Protein AF-A0A7X5Q5Y6-F1 (afdb_monomer_lite)

Secondary structure (DSSP, 8-state):
-----HHHHHHTT-PPPTT--HHHHHHHHHHHHHHHHS--TT---BPPHHHHHHHHHHHHHHHS---SS--EEE--TT--TT--EEEEEEEETTEEEEEEEE-GGGGGTEETTTEEHHHHHHHHHHHHHTTT---HHHHHHHHHHT-SSHHHHHHGGGGGSSS----

Foldseek 3Di:
DPPPDPLVCVLQLLDAAPPRDPVNSVVLVVVLQVDQVPDDPVADFKDDPVLAPLLQVLCCVVRSHRHPRAIEGEDPPPAPPPGAKDWDFDADPNHTHTYIYGHPVCVVQDDVVPGGSSLVSNLSSLCRSRVSDPPLLVSCLSSQVSDPDPCSNPCVSVPPPDDPPDD

Structure (mmCIF, N/CA/C/O backbone):
data_AF-A0A7X5Q5Y6-F1
#
_entry.id   AF-A0A7X5Q5Y6-F1
#
loop_
_atom_site.group_PDB
_atom_site.id
_atom_site.type_symbol
_atom_site.label_atom_id
_atom_site.label_alt_id
_atom_site.label_comp_id
_atom_site.label_asym_id
_atom_site.label_entity_id
_atom_site.label_seq_id
_atom_site.pdbx_PDB_ins_code
_atom_site.Cartn_x
_atom_site.Cartn_y
_atom_site.Cartn_z
_atom_site.occupancy
_atom_site.B_iso_or_equiv
_atom_site.auth_seq_id
_atom_site.auth_comp_id
_atom_site.auth_asym_id
_atom_site.auth_atom_id
_atom_site.pdbx_PDB_model_num
ATOM 1 N N . MET A 1 1 ? -13.764 14.300 17.626 1.00 46.22 1 MET A N 1
ATOM 2 C CA . MET A 1 1 ? -13.508 14.611 16.206 1.00 46.22 1 MET A CA 1
ATOM 3 C C . MET A 1 1 ? -14.851 14.575 15.483 1.00 46.22 1 MET A C 1
ATOM 5 O O . MET A 1 1 ? -15.504 13.548 15.551 1.00 46.22 1 MET A O 1
ATOM 9 N N . LYS A 1 2 ? -15.353 15.684 14.914 1.00 44.12 2 LYS A N 1
ATOM 10 C CA . LYS A 1 2 ? -16.554 15.619 14.054 1.00 44.12 2 LYS A CA 1
ATOM 11 C C . LYS A 1 2 ? -16.133 14.926 12.759 1.00 44.12 2 LYS A C 1
ATOM 13 O O . LYS A 1 2 ? -15.142 15.364 12.179 1.00 44.12 2 LYS A O 1
ATOM 18 N N . ILE A 1 3 ? -16.841 13.872 12.352 1.00 52.66 3 ILE A N 1
ATOM 19 C CA . ILE A 1 3 ? -16.599 13.142 11.101 1.00 52.66 3 ILE A CA 1
ATOM 20 C C . ILE A 1 3 ? -16.627 14.163 9.957 1.00 52.66 3 ILE A C 1
ATOM 22 O O . ILE A 1 3 ? -17.687 14.666 9.580 1.00 52.66 3 ILE A O 1
ATOM 26 N N . LYS A 1 4 ? -15.450 14.533 9.450 1.00 60.06 4 LYS A N 1
ATOM 27 C CA . LYS A 1 4 ? -15.324 15.230 8.174 1.00 60.06 4 LYS A CA 1
ATOM 28 C C . LYS A 1 4 ? -15.547 14.149 7.119 1.00 60.06 4 LYS A C 1
ATOM 30 O O . LYS A 1 4 ? -14.680 13.313 6.941 1.00 60.06 4 LYS A O 1
ATOM 35 N N . ASN A 1 5 ? -16.781 14.096 6.618 1.00 80.94 5 ASN A N 1
ATOM 36 C CA . ASN A 1 5 ? -17.286 13.365 5.452 1.00 80.94 5 ASN A CA 1
ATOM 37 C C . ASN A 1 5 ? -16.652 11.980 5.148 1.00 80.94 5 ASN A C 1
ATOM 39 O O . ASN A 1 5 ? -15.506 11.888 4.728 1.00 80.94 5 ASN A O 1
ATOM 43 N N . LEU A 1 6 ? -17.435 10.894 5.241 1.00 80.81 6 LEU A N 1
ATOM 44 C CA . LEU A 1 6 ? -17.020 9.537 4.824 1.00 80.81 6 LEU A CA 1
ATOM 45 C C . LEU A 1 6 ? -16.467 9.486 3.389 1.00 80.81 6 LEU A C 1
ATOM 47 O O . LEU A 1 6 ? -15.609 8.661 3.084 1.00 80.81 6 LEU A O 1
ATOM 51 N N . GLN A 1 7 ? -16.933 10.386 2.523 1.00 86.44 7 GLN A N 1
ATOM 52 C CA . GLN A 1 7 ? -16.415 10.536 1.170 1.00 86.44 7 GLN A CA 1
ATOM 53 C C . GLN A 1 7 ? -14.932 10.931 1.152 1.00 86.44 7 GLN A C 1
ATOM 55 O O . GLN A 1 7 ? -14.181 10.389 0.348 1.00 86.44 7 GLN A O 1
ATOM 60 N N . ASP A 1 8 ? -14.495 11.807 2.059 1.00 90.06 8 ASP A N 1
ATOM 61 C CA . ASP A 1 8 ? -13.101 12.252 2.143 1.00 90.06 8 ASP A CA 1
ATOM 62 C C . ASP A 1 8 ? -12.195 11.081 2.553 1.00 90.06 8 ASP A C 1
ATOM 64 O O . ASP A 1 8 ? -11.113 10.897 1.996 1.00 90.06 8 ASP A O 1
ATOM 68 N N . PHE A 1 9 ? -12.654 10.247 3.495 1.00 91.19 9 PHE A N 1
ATOM 69 C CA . PHE A 1 9 ? -11.947 9.022 3.877 1.00 91.19 9 PHE A CA 1
ATOM 70 C C . PHE A 1 9 ? -11.838 8.047 2.703 1.00 91.19 9 PHE A C 1
ATOM 72 O O . PHE A 1 9 ? -10.739 7.581 2.407 1.00 91.19 9 PHE A O 1
ATOM 79 N N . ASN A 1 10 ? -12.937 7.806 1.984 1.00 90.25 10 ASN A N 1
ATOM 80 C CA . ASN A 1 10 ? -12.926 6.941 0.806 1.00 90.25 10 ASN A CA 1
ATOM 81 C C . ASN A 1 10 ? -11.957 7.446 -0.275 1.00 90.25 10 ASN A C 1
ATOM 83 O O . ASN A 1 10 ? -11.166 6.669 -0.804 1.00 90.25 10 ASN A O 1
ATOM 87 N N . GLN A 1 11 ? -11.964 8.752 -0.557 1.00 93.00 11 GLN A N 1
ATOM 88 C CA . GLN A 1 11 ? -11.071 9.356 -1.549 1.00 93.00 11 GLN A CA 1
ATOM 89 C C . GLN A 1 11 ? -9.595 9.242 -1.169 1.00 93.00 11 GLN A C 1
ATOM 91 O O . GLN A 1 11 ? -8.744 9.116 -2.045 1.00 93.00 11 GLN A O 1
ATOM 96 N N . LYS A 1 12 ? -9.286 9.208 0.128 1.00 93.00 12 LYS A N 1
ATOM 97 C CA . LYS A 1 12 ? -7.944 8.923 0.651 1.00 93.00 12 LYS A CA 1
ATOM 98 C C . LYS A 1 12 ? -7.631 7.429 0.768 1.00 93.00 12 LYS A C 1
ATOM 100 O O . LYS A 1 12 ? -6.582 7.056 1.277 1.00 93.00 12 LYS A O 1
ATOM 105 N N . GLY A 1 13 ? -8.530 6.547 0.342 1.00 92.69 13 GLY A N 1
ATOM 106 C CA . GLY A 1 13 ? -8.366 5.100 0.469 1.00 92.69 13 GLY A CA 1
ATOM 107 C C . GLY A 1 13 ? -8.468 4.559 1.892 1.00 92.69 13 GLY A C 1
ATOM 108 O O . GLY A 1 13 ? -8.087 3.419 2.144 1.00 92.69 13 GLY A O 1
ATOM 109 N N . TRP A 1 14 ? -9.023 5.339 2.820 1.00 93.44 14 TRP A N 1
ATOM 110 C CA . TRP A 1 14 ? -9.426 4.854 4.133 1.00 93.44 14 TRP A CA 1
ATOM 111 C C . TRP A 1 14 ? -10.78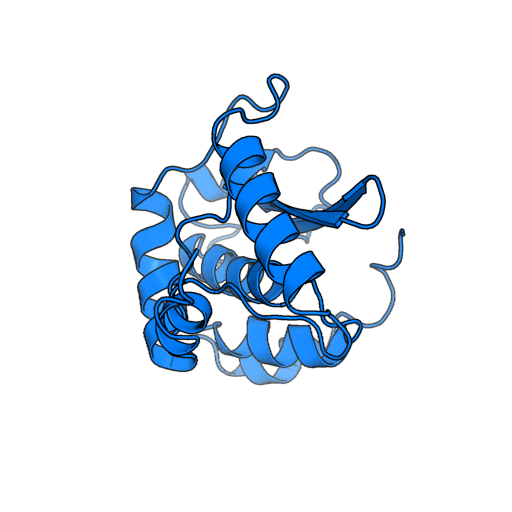6 4.169 4.024 1.00 93.44 14 TRP A C 1
ATOM 113 O O . TRP A 1 14 ? -11.832 4.794 4.200 1.00 93.44 14 TRP A O 1
ATOM 123 N N . ILE A 1 15 ? -10.766 2.874 3.715 1.00 92.44 15 ILE A N 1
ATOM 124 C CA . ILE A 1 15 ? -11.978 2.066 3.569 1.00 92.44 15 ILE A CA 1
ATOM 125 C C . ILE A 1 15 ? -12.208 1.279 4.870 1.00 92.44 15 ILE A C 1
ATOM 127 O O . ILE A 1 15 ? -11.277 0.609 5.336 1.00 92.44 15 ILE A O 1
ATOM 131 N N . PRO A 1 16 ? -13.395 1.372 5.499 1.00 91.81 16 PRO A N 1
ATOM 132 C CA . PRO A 1 16 ? -13.721 0.553 6.659 1.00 91.81 16 PRO A CA 1
ATOM 133 C C . PRO A 1 16 ? -13.928 -0.908 6.248 1.00 91.81 16 PRO A C 1
ATOM 135 O O . PRO A 1 16 ? -14.485 -1.194 5.186 1.00 91.81 16 PRO A O 1
ATOM 138 N N . GLY A 1 17 ? -13.500 -1.836 7.102 1.00 90.38 17 GLY A N 1
ATOM 139 C CA . GLY A 1 17 ? -13.815 -3.255 6.936 1.00 90.38 17 GLY A CA 1
ATOM 140 C C . GLY A 1 17 ? -15.317 -3.546 7.087 1.00 90.38 17 GLY A C 1
ATOM 141 O O . GLY A 1 17 ? -16.037 -2.767 7.717 1.00 90.38 17 GLY A O 1
ATOM 142 N N . PRO A 1 18 ? -15.810 -4.692 6.581 1.00 89.25 18 PRO A N 1
ATOM 143 C CA . PRO A 1 18 ? -17.240 -5.027 6.586 1.00 89.25 18 PRO A CA 1
ATOM 144 C C . PRO A 1 18 ? -17.857 -5.102 7.992 1.00 89.25 18 PRO A C 1
ATOM 146 O O . PRO A 1 18 ? -19.049 -4.858 8.155 1.00 89.25 18 PRO A O 1
ATOM 149 N N . LEU A 1 19 ? -17.048 -5.426 9.006 1.00 90.00 19 LEU A N 1
ATOM 150 C CA . LEU A 1 19 ? -17.450 -5.519 10.414 1.00 90.00 19 LEU A CA 1
ATOM 151 C C . LEU A 1 19 ? -16.662 -4.546 11.309 1.00 90.00 19 LEU A C 1
ATOM 153 O O . LEU A 1 19 ? -16.646 -4.689 12.533 1.00 90.00 19 LEU A O 1
ATOM 157 N N . GLU A 1 20 ? -15.966 -3.577 10.712 1.00 90.12 20 GLU A N 1
ATOM 158 C CA . GLU A 1 20 ? -15.137 -2.636 11.457 1.00 90.12 20 GLU A CA 1
ATOM 159 C C . GLU A 1 20 ? -16.005 -1.538 12.085 1.00 90.12 20 GLU A C 1
ATOM 161 O O . GLU A 1 20 ? -16.609 -0.713 11.403 1.00 90.12 20 GLU A O 1
ATOM 166 N N . GLU A 1 21 ? -16.067 -1.518 13.416 1.00 91.81 21 GLU A N 1
ATOM 167 C CA . GLU A 1 21 ? -16.756 -0.459 14.157 1.00 91.81 21 GLU A CA 1
ATOM 168 C C . GLU A 1 21 ? -16.079 0.905 13.939 1.00 91.81 21 GLU A C 1
ATOM 170 O O . GLU A 1 21 ? -14.852 0.999 13.932 1.00 91.81 21 GLU A O 1
ATOM 175 N N . GLU A 1 22 ? -16.859 1.990 13.888 1.00 91.38 22 GLU A N 1
ATOM 176 C CA . GLU A 1 22 ? -16.357 3.355 13.643 1.00 91.38 22 GLU A CA 1
ATOM 177 C C . GLU A 1 22 ? -15.186 3.742 14.563 1.00 91.38 22 GLU A C 1
ATOM 179 O O . GLU A 1 22 ? -14.178 4.289 14.119 1.00 91.38 22 GLU A O 1
ATOM 184 N N . LYS A 1 23 ? -15.274 3.409 15.857 1.00 91.25 23 LYS A N 1
ATOM 185 C CA . LYS A 1 23 ? -14.203 3.700 16.818 1.00 91.25 23 LYS A CA 1
ATOM 186 C C . LYS A 1 23 ? -12.904 2.958 16.481 1.00 91.25 23 LYS A C 1
ATOM 188 O O . LYS A 1 23 ? -11.827 3.524 16.663 1.00 91.25 23 LYS A O 1
ATOM 193 N N . LYS A 1 24 ? -12.996 1.710 16.009 1.00 91.12 24 LYS A N 1
ATOM 194 C CA . LYS A 1 24 ? -11.838 0.912 15.575 1.00 91.12 24 LYS A CA 1
ATOM 195 C C . LYS A 1 24 ? -11.259 1.473 14.277 1.00 91.12 24 LYS A C 1
ATOM 197 O O . LYS A 1 24 ? -10.053 1.687 14.214 1.00 91.12 24 LYS A O 1
ATOM 202 N N . PHE A 1 25 ? -12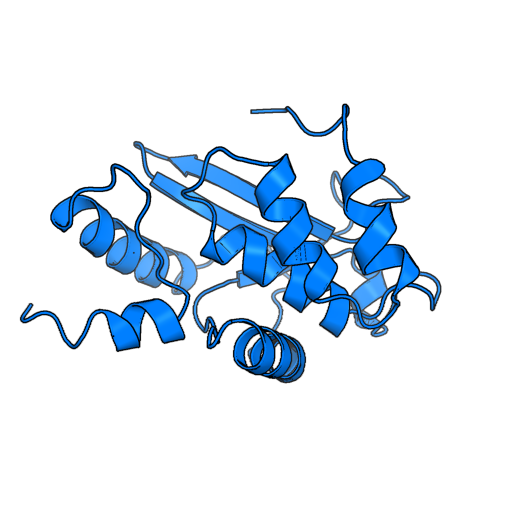.123 1.831 13.328 1.00 92.12 25 PHE A N 1
ATOM 203 C CA . PHE A 1 25 ? -11.748 2.473 12.069 1.00 92.12 25 PHE A CA 1
ATOM 204 C C . PHE A 1 25 ? -10.952 3.765 12.284 1.00 92.12 25 PHE A C 1
ATOM 206 O O . PHE A 1 25 ? -9.826 3.894 11.807 1.00 92.12 25 PHE A O 1
ATOM 213 N N . LEU A 1 26 ? -11.482 4.701 13.076 1.00 91.94 26 LEU A N 1
ATOM 214 C CA . LEU A 1 26 ? -10.788 5.959 13.367 1.00 91.94 26 LEU A CA 1
ATOM 215 C C . LEU A 1 26 ? -9.468 5.722 14.110 1.00 91.94 26 LEU A C 1
ATOM 217 O O . LEU A 1 26 ? -8.463 6.361 13.802 1.00 91.94 26 LEU A O 1
ATOM 221 N N . LYS A 1 27 ? -9.440 4.761 15.043 1.00 91.06 27 LYS A N 1
ATOM 222 C CA . LYS A 1 27 ? -8.215 4.410 15.766 1.00 91.06 27 LYS A CA 1
ATOM 223 C C . LYS A 1 27 ? -7.141 3.838 14.838 1.00 91.06 27 LYS A C 1
ATOM 225 O O . LYS A 1 27 ? -5.960 4.133 15.032 1.00 91.06 27 LYS A O 1
ATOM 230 N N . ARG A 1 28 ? -7.535 3.035 13.847 1.00 91.75 28 ARG A N 1
ATOM 231 C CA . ARG A 1 28 ? -6.640 2.505 12.815 1.00 91.75 28 ARG A CA 1
ATOM 232 C C . ARG A 1 28 ? -6.035 3.632 11.983 1.00 91.75 28 ARG A C 1
ATOM 234 O O . ARG A 1 28 ? -4.819 3.645 11.833 1.00 91.75 28 ARG A O 1
ATOM 241 N N . ILE A 1 29 ? -6.841 4.594 11.526 1.00 92.12 29 ILE A N 1
ATOM 242 C CA . ILE A 1 29 ? -6.345 5.762 10.775 1.00 92.12 29 ILE A CA 1
ATOM 243 C C . ILE A 1 29 ? -5.289 6.515 11.588 1.00 92.12 29 ILE A C 1
ATOM 245 O O . ILE A 1 29 ? -4.171 6.684 11.118 1.00 92.12 29 ILE A O 1
ATOM 249 N N . GLU A 1 30 ? -5.610 6.902 12.826 1.00 90.56 30 GLU A N 1
ATOM 250 C CA . GLU A 1 30 ? -4.676 7.632 13.699 1.00 90.56 30 GLU A CA 1
ATOM 251 C C . GLU A 1 30 ? -3.370 6.862 13.936 1.00 90.56 30 GLU A C 1
ATOM 253 O O . GLU A 1 30 ? -2.292 7.445 14.029 1.00 90.56 30 GLU A O 1
ATOM 258 N N . THR A 1 31 ? -3.460 5.538 14.063 1.00 89.06 31 THR A N 1
ATOM 259 C CA . THR A 1 31 ? -2.291 4.709 14.369 1.00 89.06 31 THR A CA 1
ATOM 260 C C . THR A 1 31 ? -1.410 4.501 13.145 1.00 89.06 31 THR A C 1
ATOM 262 O O . THR A 1 31 ? -0.190 4.531 13.283 1.00 89.06 31 THR A O 1
ATOM 265 N N . LEU A 1 32 ? -1.996 4.326 11.958 1.00 89.81 32 LEU A N 1
ATOM 266 C CA . LEU A 1 32 ? -1.239 4.214 10.711 1.00 89.81 32 LEU A CA 1
ATOM 267 C C . LEU A 1 32 ? -0.580 5.543 10.341 1.00 89.81 32 LEU A C 1
ATOM 269 O O . LEU A 1 32 ? 0.594 5.549 9.990 1.00 89.81 32 LEU A O 1
ATOM 273 N N . ASP A 1 33 ? -1.288 6.660 10.513 1.00 87.88 33 ASP A N 1
ATOM 274 C CA . ASP A 1 33 ? -0.741 8.008 10.327 1.00 87.88 33 ASP A CA 1
ATOM 275 C C . ASP A 1 33 ? 0.497 8.236 11.218 1.00 87.88 33 ASP A C 1
ATOM 277 O O . ASP A 1 33 ? 1.562 8.651 10.753 1.00 87.88 33 ASP A O 1
ATOM 281 N N . HIS A 1 34 ? 0.411 7.839 12.493 1.00 85.94 34 HIS A N 1
ATOM 282 C CA . HIS A 1 34 ? 1.548 7.886 13.413 1.00 85.94 34 HIS A CA 1
ATOM 283 C C . HIS A 1 34 ? 2.675 6.903 13.043 1.00 85.94 34 HIS A C 1
ATOM 285 O O . HIS A 1 34 ? 3.854 7.244 13.173 1.00 85.94 34 HIS A O 1
ATOM 291 N N . PHE A 1 35 ? 2.336 5.676 12.629 1.00 85.00 35 PHE A N 1
ATOM 292 C CA . PHE A 1 35 ? 3.309 4.647 12.249 1.00 85.00 35 PHE A CA 1
ATOM 293 C C . PHE A 1 35 ? 4.134 5.091 11.039 1.00 85.00 35 PHE A C 1
ATOM 295 O O . PHE A 1 35 ? 5.357 5.027 11.082 1.00 85.00 35 PHE A O 1
ATOM 302 N N . PHE A 1 36 ? 3.494 5.618 9.996 1.00 83.81 36 PHE A N 1
ATOM 303 C CA . PHE A 1 36 ? 4.197 6.063 8.792 1.00 83.81 36 PHE A CA 1
ATOM 304 C C . PHE A 1 36 ? 4.900 7.412 8.952 1.00 83.81 36 PHE A C 1
ATOM 306 O O . PHE A 1 36 ? 5.860 7.680 8.236 1.00 83.81 36 PHE A O 1
ATOM 313 N N . SER A 1 37 ? 4.521 8.211 9.952 1.00 81.69 37 SER A N 1
ATOM 314 C CA . SER A 1 37 ? 5.319 9.370 10.374 1.00 81.69 37 SER A CA 1
ATOM 315 C C . SER A 1 37 ? 6.664 8.974 11.008 1.00 81.69 37 SER A C 1
ATOM 317 O O . SER A 1 37 ? 7.570 9.801 11.081 1.00 81.69 37 SER A O 1
ATOM 319 N N . ASN A 1 38 ? 6.806 7.727 11.476 1.00 80.62 38 ASN A N 1
ATOM 320 C CA . ASN A 1 38 ? 8.023 7.185 12.087 1.00 80.62 38 ASN A CA 1
ATOM 321 C C . ASN A 1 38 ? 8.333 5.804 11.484 1.00 80.62 38 ASN A C 1
ATOM 323 O O . ASN A 1 38 ? 8.156 4.786 12.163 1.00 80.62 38 ASN A O 1
ATOM 327 N N . PRO A 1 39 ? 8.735 5.752 10.203 1.00 72.19 39 PRO A N 1
ATOM 328 C CA . PRO A 1 39 ? 8.882 4.493 9.493 1.00 72.19 39 PRO A CA 1
ATOM 329 C C . PRO A 1 39 ? 9.944 3.583 10.142 1.00 72.19 39 PRO A C 1
ATOM 331 O O . PRO A 1 39 ? 10.845 4.077 10.829 1.00 72.19 39 PRO A O 1
ATOM 334 N N . PRO A 1 40 ? 9.862 2.254 9.929 1.00 75.94 40 PRO A N 1
ATOM 335 C CA . PRO A 1 40 ? 10.848 1.310 10.446 1.00 75.94 40 PRO A CA 1
ATOM 336 C C . PRO A 1 40 ? 12.273 1.685 10.021 1.00 75.94 40 PRO A C 1
ATOM 338 O O . PRO A 1 40 ? 12.541 1.909 8.843 1.00 75.94 40 PRO A O 1
ATOM 341 N N . SER A 1 41 ? 13.192 1.754 10.988 1.00 77.12 41 SER A N 1
ATOM 342 C CA . SER A 1 41 ? 14.579 2.192 10.772 1.00 77.12 41 SER A CA 1
ATOM 343 C C . SER A 1 41 ? 15.446 1.188 10.007 1.00 77.12 41 SER A C 1
ATOM 345 O O . SER A 1 41 ? 16.591 1.486 9.698 1.00 77.12 41 SER A O 1
ATOM 347 N N . ASP A 1 42 ? 14.947 -0.027 9.790 1.00 79.81 42 ASP A N 1
ATOM 348 C CA . ASP A 1 42 ? 15.601 -1.109 9.051 1.00 79.81 42 ASP A CA 1
ATOM 349 C C . ASP A 1 42 ? 15.285 -1.092 7.545 1.00 79.81 42 ASP A C 1
ATOM 351 O O . ASP A 1 42 ? 15.720 -1.981 6.811 1.00 79.81 42 ASP A O 1
ATOM 355 N N . ILE A 1 43 ? 14.535 -0.087 7.085 1.00 81.06 43 ILE A N 1
ATOM 356 C CA . ILE A 1 43 ? 14.213 0.138 5.679 1.00 81.06 43 ILE A CA 1
ATOM 357 C C . ILE A 1 43 ? 14.891 1.434 5.230 1.00 81.06 43 ILE A C 1
ATOM 359 O O . ILE A 1 43 ? 14.534 2.523 5.668 1.00 81.06 43 ILE A O 1
ATOM 363 N N . ASP A 1 44 ? 15.850 1.314 4.316 1.00 72.81 44 ASP A N 1
ATOM 364 C CA . ASP A 1 44 ? 16.653 2.461 3.882 1.00 72.81 44 ASP A CA 1
ATOM 365 C C . ASP A 1 44 ? 16.077 3.167 2.638 1.00 72.81 44 ASP A C 1
ATOM 367 O O . ASP A 1 44 ? 16.325 4.351 2.419 1.00 72.81 44 ASP A O 1
ATOM 371 N N . HIS A 1 45 ? 15.337 2.450 1.780 1.00 86.44 45 HIS A N 1
ATOM 372 C CA . HIS A 1 45 ? 14.985 2.904 0.424 1.00 86.44 45 HIS A CA 1
ATOM 373 C C . HIS A 1 45 ? 13.469 3.076 0.245 1.00 86.44 45 HIS A C 1
ATOM 375 O O . HIS A 1 45 ? 12.821 2.309 -0.474 1.00 86.44 45 HIS A O 1
ATOM 381 N N . PHE A 1 46 ? 12.892 4.082 0.901 1.00 91.50 46 PHE A N 1
ATOM 382 C CA . PHE A 1 46 ? 11.479 4.432 0.733 1.00 91.50 46 PHE A CA 1
ATOM 383 C C . PHE A 1 46 ? 11.205 5.158 -0.588 1.00 91.50 46 PHE A C 1
ATOM 385 O O . PHE A 1 46 ? 12.009 5.963 -1.059 1.00 91.50 46 PHE A O 1
ATOM 392 N N . LEU A 1 47 ? 10.034 4.890 -1.164 1.00 92.06 47 LEU A N 1
ATOM 393 C CA . LEU A 1 47 ? 9.493 5.672 -2.271 1.00 92.06 47 LEU A CA 1
ATOM 394 C C . LEU A 1 47 ? 8.993 7.029 -1.765 1.00 92.06 47 LEU A C 1
ATOM 396 O O . LEU A 1 47 ? 8.580 7.174 -0.615 1.00 92.06 47 LEU A O 1
ATOM 400 N N . THR A 1 48 ? 8.999 8.012 -2.658 1.00 91.00 48 THR A N 1
ATOM 401 C CA . THR A 1 48 ? 8.523 9.376 -2.401 1.00 91.00 48 THR A CA 1
ATOM 402 C C . THR A 1 48 ? 7.130 9.603 -2.988 1.00 91.00 48 THR A C 1
ATOM 404 O O . THR A 1 48 ? 6.679 8.850 -3.852 1.00 91.00 48 THR A O 1
ATOM 407 N N . ASP A 1 49 ? 6.466 10.695 -2.603 1.00 88.12 49 ASP A N 1
ATOM 408 C CA . ASP A 1 49 ? 5.165 11.097 -3.169 1.00 88.12 49 ASP A CA 1
ATOM 409 C C . ASP A 1 49 ? 5.188 11.202 -4.707 1.00 88.12 49 ASP A C 1
ATOM 411 O O . ASP A 1 49 ? 4.213 10.879 -5.393 1.00 88.12 49 ASP A O 1
ATOM 415 N N . ALA A 1 50 ? 6.328 11.606 -5.276 1.00 91.25 50 ALA A N 1
ATOM 416 C CA . ALA A 1 50 ? 6.505 11.707 -6.722 1.00 91.25 50 ALA A CA 1
ATOM 417 C C . ALA A 1 50 ? 6.428 10.337 -7.419 1.00 91.25 50 ALA A C 1
ATOM 419 O O . ALA A 1 50 ? 5.935 10.244 -8.545 1.00 91.25 50 ALA A O 1
ATOM 420 N N . ASP A 1 51 ? 6.862 9.261 -6.756 1.00 93.06 51 ASP A N 1
ATOM 421 C CA . ASP A 1 51 ? 6.800 7.906 -7.311 1.00 93.06 51 ASP A CA 1
ATOM 422 C C . ASP A 1 51 ? 5.355 7.387 -7.407 1.00 93.06 51 ASP A C 1
ATOM 424 O O . ASP A 1 51 ? 5.040 6.579 -8.285 1.00 93.06 51 ASP A O 1
ATOM 428 N N . TRP A 1 52 ? 4.463 7.889 -6.548 1.00 94.19 52 TRP A N 1
ATOM 429 C CA . TRP A 1 52 ? 3.064 7.468 -6.459 1.00 94.19 52 TRP A CA 1
ATOM 430 C C . TRP A 1 52 ? 2.114 8.204 -7.400 1.00 94.19 52 TRP A C 1
ATOM 432 O O . TRP A 1 52 ? 1.032 7.686 -7.677 1.00 94.19 52 TRP A O 1
ATOM 442 N N . THR A 1 53 ? 2.499 9.369 -7.925 1.00 94.50 53 THR A N 1
ATOM 443 C CA . THR A 1 53 ? 1.589 10.283 -8.646 1.00 94.50 53 THR A CA 1
ATOM 444 C C . THR A 1 53 ? 0.781 9.573 -9.744 1.00 94.50 53 THR A C 1
ATOM 446 O O . THR A 1 53 ? -0.447 9.629 -9.758 1.00 94.50 53 THR A O 1
ATOM 449 N N . VAL A 1 54 ? 1.444 8.816 -10.625 1.00 93.88 54 VAL A N 1
ATOM 450 C CA . VAL A 1 54 ? 0.771 8.108 -11.734 1.00 93.88 54 VAL A CA 1
ATOM 451 C C . VAL A 1 54 ? -0.116 6.962 -11.233 1.00 93.88 54 VAL A C 1
ATOM 453 O O . VAL A 1 54 ? -1.166 6.678 -11.813 1.00 93.88 54 VAL A O 1
ATOM 456 N N . ALA A 1 55 ? 0.294 6.282 -10.161 1.00 94.12 55 ALA A N 1
ATOM 457 C CA . ALA A 1 55 ? -0.504 5.220 -9.558 1.00 94.12 55 ALA A CA 1
ATOM 458 C C . ALA A 1 55 ? -1.791 5.784 -8.936 1.00 94.12 55 ALA A C 1
ATOM 460 O O . ALA A 1 55 ? -2.870 5.250 -9.193 1.00 94.12 55 ALA A O 1
ATOM 461 N N . GLN A 1 56 ? -1.684 6.901 -8.213 1.00 95.12 56 GLN A N 1
ATOM 462 C CA . GLN A 1 56 ? -2.806 7.623 -7.612 1.00 95.12 56 GLN A CA 1
ATOM 463 C C . GLN A 1 56 ? -3.785 8.155 -8.662 1.00 95.12 56 GLN A C 1
ATOM 465 O O . GLN A 1 56 ? -4.993 7.980 -8.520 1.00 95.12 56 GLN A O 1
ATOM 470 N N . GLU A 1 57 ? -3.297 8.751 -9.754 1.00 95.06 57 GLU A N 1
ATOM 471 C CA . GLU A 1 57 ? -4.151 9.185 -10.871 1.00 95.06 57 GLU A CA 1
ATOM 472 C C . GLU A 1 57 ? -4.979 8.025 -11.433 1.00 95.06 57 GLU A C 1
ATOM 474 O O . GLU A 1 57 ? -6.166 8.167 -11.740 1.00 95.06 57 GLU A O 1
ATOM 479 N N . LYS A 1 58 ? -4.360 6.849 -11.534 1.00 94.44 58 LYS A N 1
ATOM 480 C CA . LYS A 1 58 ? -4.991 5.652 -12.075 1.00 94.44 58 LYS A CA 1
ATOM 481 C C . LYS A 1 58 ? -6.043 5.067 -11.142 1.00 94.44 58 LYS A C 1
ATOM 483 O O . LYS A 1 58 ? -7.141 4.742 -11.597 1.00 94.44 58 LYS A O 1
ATOM 488 N N . THR A 1 59 ? -5.731 4.926 -9.855 1.00 95.19 59 THR A N 1
ATOM 489 C CA . THR A 1 59 ? -6.703 4.456 -8.859 1.00 95.19 59 THR A CA 1
ATOM 490 C C . THR A 1 59 ? -7.840 5.460 -8.698 1.00 95.19 59 THR A C 1
ATOM 492 O O . THR A 1 59 ? -8.994 5.054 -8.569 1.00 95.19 59 THR A O 1
ATOM 495 N N . LYS A 1 60 ? -7.559 6.762 -8.828 1.00 95.38 60 LYS A N 1
ATOM 496 C CA . LYS A 1 60 ? -8.574 7.816 -8.804 1.00 95.38 60 LYS A CA 1
ATOM 497 C C . LYS A 1 60 ? -9.514 7.711 -9.996 1.00 95.38 60 LYS A C 1
ATOM 499 O O . LYS A 1 60 ? -10.725 7.738 -9.822 1.00 95.38 60 LYS A O 1
ATOM 504 N N . ALA A 1 61 ? -8.979 7.520 -11.199 1.00 94.88 61 ALA A N 1
ATOM 505 C CA . ALA A 1 61 ? -9.794 7.365 -12.400 1.00 94.88 61 ALA A CA 1
ATOM 506 C C . ALA A 1 61 ? -10.692 6.113 -12.369 1.00 94.88 61 ALA A C 1
ATOM 508 O O . ALA A 1 61 ? -11.793 6.140 -12.914 1.00 94.88 61 ALA A O 1
ATOM 509 N N . LEU A 1 62 ? -10.230 5.014 -11.760 1.00 93.38 62 LEU A N 1
ATOM 510 C CA . LEU A 1 62 ? -10.975 3.751 -11.714 1.00 93.38 62 LEU A CA 1
ATOM 511 C C . LEU A 1 62 ? -11.959 3.660 -10.542 1.00 93.38 62 LEU A C 1
ATOM 513 O O . LEU A 1 62 ? -13.035 3.085 -10.703 1.00 93.38 62 LEU A O 1
ATOM 517 N N . TYR A 1 63 ? -11.576 4.183 -9.377 1.00 94.00 63 TYR A N 1
ATOM 518 C CA . TYR A 1 63 ? -12.238 3.905 -8.099 1.00 94.00 63 TYR A CA 1
ATOM 519 C C . TYR A 1 63 ? -12.496 5.154 -7.243 1.00 94.00 63 TYR A C 1
ATOM 521 O O . TYR A 1 63 ? -12.954 5.014 -6.114 1.00 94.00 63 TYR A O 1
ATOM 529 N N . ASP A 1 64 ? -12.196 6.356 -7.750 1.00 94.06 64 ASP A N 1
ATOM 530 C CA . ASP A 1 64 ? -12.204 7.618 -6.989 1.00 94.06 64 ASP A CA 1
ATOM 531 C C . ASP A 1 64 ? -11.342 7.553 -5.712 1.00 94.06 64 ASP A C 1
ATOM 533 O O . ASP A 1 64 ? -11.677 8.123 -4.680 1.00 94.06 64 ASP A O 1
ATOM 537 N N . LEU A 1 65 ? -10.222 6.824 -5.787 1.00 92.75 65 LEU A N 1
ATOM 538 C CA . LEU A 1 65 ? -9.312 6.537 -4.677 1.00 92.75 65 LEU A CA 1
ATOM 539 C C . LEU A 1 65 ? -7.895 7.048 -4.972 1.00 92.75 65 LEU A C 1
ATOM 541 O O . LEU A 1 65 ? -7.295 6.666 -5.971 1.00 92.75 65 LEU A O 1
ATOM 545 N N . SER A 1 66 ? -7.336 7.877 -4.095 1.00 94.69 66 SER A N 1
ATOM 546 C CA . SER A 1 66 ? -6.000 8.478 -4.214 1.00 94.69 66 SER A CA 1
ATOM 547 C C . SER A 1 66 ? -5.281 8.468 -2.856 1.00 94.69 66 SER A C 1
ATOM 549 O O . SER A 1 66 ? -5.180 9.513 -2.211 1.00 94.69 66 SER A O 1
ATOM 551 N N . PRO A 1 67 ? -4.821 7.298 -2.387 1.00 92.06 67 PRO A N 1
ATOM 552 C CA . PRO A 1 67 ? -4.250 7.145 -1.057 1.00 92.06 67 PRO A CA 1
ATOM 553 C C . PRO A 1 67 ? -2.897 7.848 -0.937 1.00 92.06 67 PRO A C 1
ATOM 555 O O . PRO A 1 67 ? -2.015 7.656 -1.772 1.00 92.06 67 PRO A O 1
ATOM 558 N N . ASP A 1 68 ? -2.753 8.651 0.115 1.00 90.50 68 ASP A N 1
ATOM 559 C CA . ASP A 1 68 ? -1.582 9.474 0.453 1.00 90.50 68 ASP A CA 1
ATOM 560 C C . ASP A 1 68 ? -0.794 8.939 1.665 1.00 90.50 68 ASP A C 1
ATOM 562 O O . ASP A 1 68 ? 0.211 9.516 2.060 1.00 90.50 68 ASP A O 1
ATOM 566 N N . TRP A 1 69 ? -1.241 7.830 2.253 1.00 90.69 69 TRP A N 1
ATOM 567 C CA . TRP A 1 69 ? -0.708 7.266 3.498 1.00 90.69 69 TRP A CA 1
ATOM 568 C C . TRP A 1 69 ? 0.022 5.928 3.309 1.00 90.69 69 TRP A C 1
ATOM 570 O O . TRP A 1 69 ? 0.588 5.398 4.262 1.00 90.69 69 TRP A O 1
ATOM 580 N N . ILE A 1 70 ? -0.024 5.345 2.107 1.00 91.69 70 ILE A N 1
ATOM 581 C CA . ILE A 1 70 ? 0.583 4.040 1.825 1.00 91.69 70 ILE A CA 1
ATOM 582 C C . ILE A 1 70 ? 2.084 4.223 1.637 1.00 91.69 70 ILE A C 1
ATOM 584 O O . ILE A 1 70 ? 2.531 4.968 0.767 1.00 91.69 70 ILE A O 1
ATOM 588 N N . VAL A 1 71 ? 2.861 3.479 2.416 1.00 91.50 71 VAL A N 1
ATOM 589 C CA . VAL A 1 71 ? 4.318 3.489 2.320 1.00 91.50 71 VAL A CA 1
ATOM 590 C C . VAL A 1 71 ? 4.801 2.318 1.476 1.00 91.50 71 VAL A C 1
ATOM 592 O O . VAL A 1 71 ? 4.392 1.170 1.672 1.00 91.50 71 VAL A O 1
ATOM 595 N N . ALA A 1 72 ? 5.703 2.628 0.544 1.00 93.19 72 ALA A N 1
ATOM 596 C CA . ALA A 1 72 ? 6.409 1.652 -0.268 1.00 93.19 72 ALA A CA 1
ATOM 597 C C . ALA A 1 72 ? 7.923 1.785 -0.117 1.00 93.19 72 ALA A C 1
ATOM 599 O O . ALA A 1 72 ? 8.434 2.881 0.115 1.00 93.19 72 ALA A O 1
ATOM 600 N N . TYR A 1 73 ? 8.638 0.682 -0.311 1.00 93.56 73 TYR A N 1
ATOM 601 C CA . TYR A 1 73 ? 10.098 0.649 -0.299 1.00 93.56 73 TYR A CA 1
ATOM 602 C C . TYR A 1 73 ? 10.660 -0.368 -1.293 1.00 93.56 73 TYR A C 1
ATOM 604 O O . TYR A 1 73 ? 9.972 -1.307 -1.706 1.00 93.56 73 TYR A O 1
ATOM 612 N N . TYR A 1 74 ? 11.930 -0.198 -1.659 1.00 93.25 74 TYR A N 1
ATOM 613 C CA . TYR A 1 74 ? 12.661 -1.169 -2.465 1.00 93.25 74 TYR A CA 1
ATOM 614 C C . TYR A 1 74 ? 13.388 -2.192 -1.595 1.00 93.25 74 TYR A C 1
ATOM 616 O O . TYR A 1 74 ? 14.098 -1.842 -0.656 1.00 93.25 74 TYR A O 1
ATOM 624 N N . SER A 1 75 ? 13.234 -3.472 -1.924 1.00 90.38 75 SER A N 1
ATOM 625 C CA . SER A 1 75 ? 14.068 -4.553 -1.402 1.00 90.38 75 SER A CA 1
ATOM 626 C C . SER A 1 75 ? 13.881 -5.817 -2.235 1.00 90.38 75 SER A C 1
ATOM 628 O O . SER A 1 75 ? 12.760 -6.179 -2.590 1.00 90.38 75 SER A O 1
ATOM 630 N N . ASN A 1 76 ? 14.958 -6.554 -2.496 1.00 87.50 76 ASN A N 1
ATOM 631 C CA . ASN A 1 76 ? 14.864 -7.893 -3.092 1.00 87.50 76 ASN A CA 1
ATOM 632 C C . ASN A 1 76 ? 14.648 -9.024 -2.064 1.00 87.50 76 ASN A C 1
ATOM 634 O O . ASN A 1 76 ? 14.503 -10.188 -2.446 1.00 87.50 76 ASN A O 1
ATOM 638 N N . ARG A 1 77 ? 14.646 -8.719 -0.760 1.00 85.06 77 ARG A N 1
ATOM 639 C CA . ARG A 1 77 ? 14.558 -9.725 0.309 1.00 85.06 77 ARG A CA 1
ATOM 640 C C . ARG A 1 77 ? 13.204 -10.437 0.277 1.00 85.06 77 ARG A C 1
ATOM 642 O O . ARG A 1 77 ? 12.176 -9.782 0.209 1.00 85.06 77 ARG A O 1
ATOM 649 N N . ASN A 1 78 ? 13.197 -11.767 0.361 1.00 81.69 78 ASN A N 1
ATOM 650 C CA . ASN A 1 78 ? 11.984 -12.599 0.434 1.00 81.69 78 ASN A CA 1
ATOM 651 C C . ASN A 1 78 ? 10.982 -12.457 -0.735 1.00 81.69 78 ASN A C 1
ATOM 653 O O . ASN A 1 78 ? 9.893 -13.012 -0.645 1.00 81.69 78 ASN A O 1
ATOM 657 N N . LEU A 1 79 ? 11.340 -11.797 -1.846 1.00 80.06 79 LEU A N 1
ATOM 658 C CA . LEU A 1 79 ? 10.514 -11.760 -3.058 1.00 80.06 79 LEU A CA 1
ATOM 659 C C . LEU A 1 79 ? 10.986 -12.823 -4.069 1.00 80.06 79 LEU A C 1
ATOM 661 O O . LEU A 1 79 ? 12.104 -12.717 -4.590 1.00 80.06 79 LEU A O 1
ATOM 665 N N . PRO A 1 80 ? 10.151 -13.823 -4.417 1.00 75.69 80 PRO A N 1
ATOM 666 C CA . PRO A 1 80 ? 10.440 -14.784 -5.478 1.00 75.69 80 PRO A CA 1
A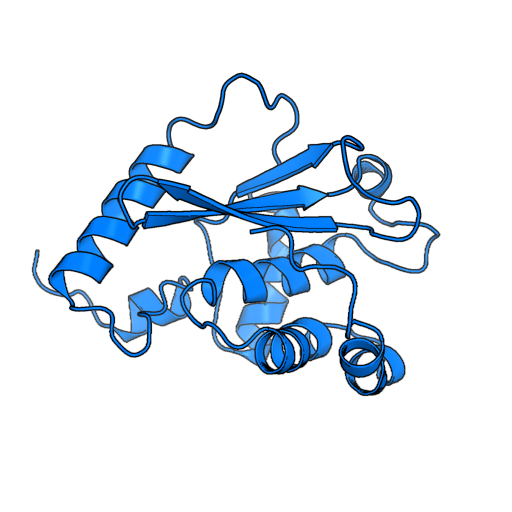TOM 667 C C . PRO A 1 80 ? 10.832 -14.101 -6.788 1.00 75.69 80 PRO A C 1
ATOM 669 O O . PRO A 1 80 ? 10.335 -13.027 -7.118 1.00 75.69 80 PRO A O 1
ATOM 672 N N . PHE A 1 81 ? 11.684 -14.731 -7.603 1.00 69.06 81 PHE A N 1
ATOM 673 C CA . PHE A 1 81 ? 12.214 -14.130 -8.839 1.00 69.06 81 PHE A CA 1
ATOM 674 C C . PHE A 1 81 ? 11.130 -13.605 -9.806 1.00 69.06 81 PHE A C 1
ATOM 676 O O . PHE A 1 81 ? 11.334 -12.566 -10.437 1.00 69.06 81 PHE A O 1
ATOM 683 N N . PHE A 1 82 ? 9.964 -14.252 -9.865 1.00 68.12 82 PHE A N 1
ATOM 684 C CA . PHE A 1 82 ? 8.854 -13.860 -10.742 1.00 68.12 82 PHE A CA 1
ATOM 685 C C . PHE A 1 82 ? 7.879 -12.845 -10.125 1.00 68.12 82 PHE A C 1
ATOM 687 O O . PHE A 1 82 ? 7.079 -12.266 -10.855 1.00 68.12 82 PHE A O 1
ATOM 694 N N . GLN A 1 83 ? 7.971 -12.581 -8.819 1.00 76.50 83 GLN A N 1
ATOM 695 C CA . GLN A 1 83 ? 7.128 -11.613 -8.121 1.00 76.50 83 GLN A CA 1
ATOM 696 C C . GLN A 1 83 ? 7.795 -10.236 -8.115 1.00 76.50 83 GLN A C 1
ATOM 698 O O . GLN A 1 83 ? 8.949 -10.097 -7.710 1.00 76.50 83 GLN A O 1
ATOM 703 N N . GLY A 1 84 ? 7.116 -9.223 -8.649 1.00 82.38 84 GLY A N 1
ATOM 704 C CA . GLY A 1 84 ? 7.673 -7.873 -8.766 1.00 82.38 84 GLY A CA 1
ATOM 705 C C . GLY A 1 84 ? 7.538 -7.037 -7.493 1.00 82.38 84 GLY A C 1
ATOM 706 O O . GLY A 1 84 ? 8.425 -6.239 -7.189 1.00 82.38 84 GLY A O 1
ATOM 707 N N . ALA A 1 85 ? 6.448 -7.242 -6.767 1.00 88.00 85 ALA A N 1
ATOM 708 C CA . ALA A 1 85 ? 6.118 -6.551 -5.537 1.00 88.00 85 ALA A CA 1
ATOM 709 C C . ALA A 1 85 ? 5.213 -7.431 -4.669 1.00 88.00 85 ALA A C 1
ATOM 711 O O . ALA A 1 85 ? 4.714 -8.457 -5.141 1.00 88.00 85 ALA A O 1
ATOM 712 N N . ALA A 1 86 ? 5.044 -7.026 -3.417 1.00 87.56 86 ALA A N 1
ATOM 713 C CA . ALA A 1 86 ? 4.077 -7.598 -2.496 1.00 87.56 86 ALA A CA 1
ATOM 714 C C . ALA A 1 86 ? 3.574 -6.519 -1.533 1.00 87.56 86 ALA A C 1
ATOM 716 O O . ALA A 1 86 ? 4.349 -5.667 -1.088 1.00 87.56 86 ALA A O 1
ATOM 717 N N . THR A 1 87 ? 2.300 -6.599 -1.164 1.00 89.31 87 THR A N 1
ATOM 718 C CA . THR A 1 87 ? 1.743 -5.868 -0.025 1.00 89.31 87 THR A CA 1
ATOM 719 C C . THR A 1 87 ? 1.773 -6.772 1.202 1.00 89.31 87 THR A C 1
ATOM 721 O O . THR A 1 87 ? 0.982 -7.705 1.324 1.00 89.31 87 THR A O 1
ATOM 724 N N . TRP A 1 88 ? 2.681 -6.490 2.132 1.00 87.25 88 TRP A N 1
ATOM 725 C CA . TRP A 1 88 ? 2.773 -7.205 3.401 1.00 87.25 88 TRP A CA 1
ATOM 726 C C . TRP A 1 88 ? 1.795 -6.610 4.399 1.00 87.25 88 TRP A C 1
ATOM 728 O O . TRP A 1 88 ? 1.909 -5.440 4.756 1.00 87.25 88 TRP A O 1
ATOM 738 N N . ILE A 1 89 ? 0.854 -7.417 4.876 1.00 86.56 89 ILE A N 1
ATOM 739 C CA . ILE A 1 89 ? -0.100 -7.007 5.903 1.00 86.56 89 ILE A CA 1
ATOM 740 C C . ILE A 1 89 ? 0.354 -7.612 7.228 1.00 86.56 89 ILE A C 1
ATOM 742 O O . ILE A 1 89 ? 0.221 -8.810 7.449 1.00 86.56 89 ILE A O 1
ATOM 746 N N . THR A 1 90 ? 0.915 -6.787 8.111 1.00 83.81 90 THR A N 1
ATOM 747 C CA . THR A 1 90 ? 1.337 -7.232 9.446 1.00 83.81 90 THR A CA 1
ATOM 748 C C . THR A 1 90 ? 0.207 -7.019 10.443 1.00 83.81 90 THR A C 1
ATOM 750 O O . THR A 1 90 ? -0.347 -5.920 10.516 1.00 83.81 90 THR A O 1
ATOM 753 N N . GLU A 1 91 ? -0.112 -8.043 11.234 1.00 83.38 91 GLU A N 1
ATOM 754 C CA . GLU A 1 91 ? -1.070 -7.935 12.334 1.00 83.38 91 GLU A CA 1
ATOM 755 C C . GLU A 1 91 ? -0.351 -7.598 13.647 1.00 83.38 91 GLU A C 1
ATOM 757 O O . GLU A 1 91 ? 0.508 -8.340 14.120 1.00 83.38 91 GLU A O 1
ATOM 762 N N . LYS A 1 92 ? -0.707 -6.465 14.258 1.00 79.31 92 LYS A N 1
ATOM 763 C CA . LYS A 1 92 ? -0.210 -6.040 15.571 1.00 79.31 92 LYS A CA 1
ATOM 764 C C . LYS A 1 92 ? -1.377 -5.605 16.441 1.00 79.31 92 LYS A C 1
ATOM 766 O O . LYS A 1 92 ? -2.078 -4.663 16.092 1.00 79.31 92 LYS A O 1
ATOM 771 N N . ASP A 1 93 ? -1.588 -6.281 17.569 1.00 75.69 93 ASP A N 1
ATOM 772 C CA . ASP A 1 93 ? -2.654 -5.959 18.529 1.00 75.69 93 ASP A CA 1
ATOM 773 C C . ASP A 1 93 ? -4.030 -5.759 17.859 1.00 75.69 93 ASP A C 1
ATOM 775 O O . ASP A 1 93 ? -4.736 -4.794 18.147 1.00 75.69 93 ASP A O 1
ATOM 779 N N . THR A 1 94 ? -4.410 -6.663 16.942 1.00 71.12 94 THR A N 1
ATOM 780 C CA . THR A 1 94 ? -5.636 -6.632 16.100 1.00 71.12 94 THR A CA 1
ATOM 781 C C . THR A 1 94 ? -5.674 -5.584 14.979 1.00 71.12 94 THR A C 1
ATOM 783 O O . THR A 1 94 ? -6.683 -5.451 14.290 1.00 71.12 94 THR A O 1
ATOM 786 N N . MET A 1 95 ? -4.581 -4.855 14.757 1.00 79.88 95 MET A N 1
ATOM 787 C CA . MET A 1 95 ? -4.445 -3.888 13.671 1.00 79.88 95 MET A CA 1
ATOM 788 C C . MET A 1 95 ? -3.665 -4.470 12.503 1.00 79.88 95 MET A C 1
ATOM 790 O O . MET A 1 95 ? -2.594 -5.034 12.697 1.00 79.88 95 MET A O 1
ATOM 794 N N . ARG A 1 96 ? -4.165 -4.253 11.288 1.00 87.25 96 ARG A N 1
ATOM 795 C CA . ARG A 1 96 ? -3.456 -4.565 10.046 1.00 87.25 96 ARG A CA 1
ATOM 796 C C . ARG A 1 96 ? -2.687 -3.345 9.557 1.00 87.25 96 ARG A C 1
ATOM 798 O O . ARG A 1 96 ? -3.268 -2.267 9.422 1.00 87.25 96 ARG A O 1
ATOM 805 N N . ILE A 1 97 ? -1.397 -3.528 9.309 1.00 88.62 97 ILE A N 1
ATOM 806 C CA . ILE A 1 97 ? -0.475 -2.498 8.826 1.00 88.62 97 ILE A CA 1
ATOM 807 C C . ILE A 1 97 ? 0.043 -2.945 7.457 1.00 88.62 97 ILE A C 1
ATOM 809 O O . ILE A 1 97 ? 0.734 -3.966 7.402 1.00 88.62 97 ILE A O 1
ATOM 813 N N . PRO A 1 98 ? -0.283 -2.232 6.363 1.00 91.81 98 PRO A N 1
ATOM 814 C CA . PRO A 1 98 ? 0.173 -2.599 5.034 1.00 91.81 98 PRO A CA 1
ATOM 815 C C . PRO A 1 98 ? 1.518 -1.933 4.727 1.00 91.81 98 PRO A C 1
ATOM 817 O O . PRO A 1 98 ? 1.683 -0.728 4.906 1.00 91.81 98 PRO A O 1
ATOM 820 N N . LEU A 1 99 ? 2.472 -2.706 4.223 1.00 90.69 99 LEU A N 1
ATOM 821 C CA . LEU A 1 99 ? 3.748 -2.216 3.710 1.00 90.69 99 LEU A CA 1
ATOM 822 C C . LEU A 1 99 ? 3.968 -2.757 2.305 1.00 90.69 99 LEU A C 1
ATOM 824 O O . LEU A 1 99 ? 3.971 -3.969 2.093 1.00 90.69 99 LEU A O 1
ATOM 828 N N . VAL A 1 100 ? 4.166 -1.859 1.345 1.00 92.12 100 VAL A N 1
ATOM 829 C CA . VAL A 1 100 ? 4.373 -2.251 -0.048 1.00 92.12 100 VAL A CA 1
ATOM 830 C C . VAL A 1 100 ? 5.866 -2.425 -0.309 1.00 92.12 100 VAL A C 1
ATOM 832 O O . VAL A 1 100 ? 6.647 -1.481 -0.232 1.00 92.12 100 VAL A O 1
ATOM 835 N N . GLN A 1 101 ? 6.279 -3.637 -0.654 1.00 92.31 101 GLN A N 1
ATOM 836 C CA . GLN A 1 101 ? 7.646 -3.930 -1.061 1.00 92.31 101 GLN A CA 1
ATOM 837 C C . GLN A 1 101 ? 7.720 -4.049 -2.580 1.00 92.31 101 GLN A C 1
ATOM 839 O O . GLN A 1 101 ? 6.989 -4.837 -3.174 1.00 92.31 101 GLN A O 1
ATOM 844 N N . LEU A 1 102 ? 8.655 -3.341 -3.210 1.00 92.38 102 LEU A N 1
ATOM 845 C CA . LEU A 1 102 ? 8.991 -3.494 -4.623 1.00 92.38 102 LEU A CA 1
ATOM 846 C C . LEU A 1 102 ? 10.396 -4.072 -4.7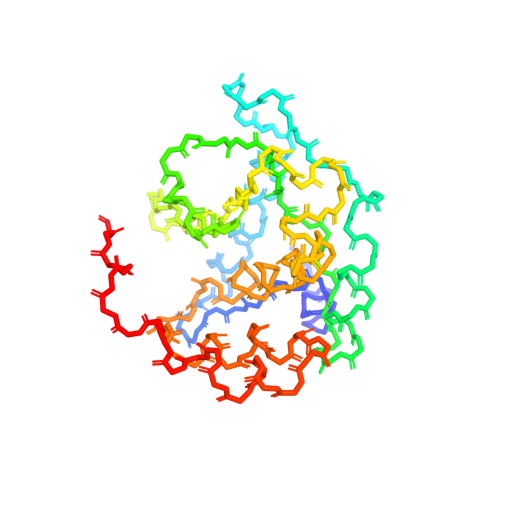66 1.00 92.38 102 LEU A C 1
ATOM 848 O O . LEU A 1 102 ? 11.293 -3.764 -3.985 1.00 92.38 102 LEU A O 1
ATOM 852 N N . LYS A 1 103 ? 10.636 -4.847 -5.824 1.00 91.00 103 LYS A N 1
ATOM 853 C CA . LYS A 1 103 ? 12.011 -5.181 -6.217 1.00 91.00 103 LYS A CA 1
ATOM 854 C C . LYS A 1 103 ? 12.813 -3.932 -6.551 1.00 91.00 103 LYS A C 1
ATOM 856 O O . LYS A 1 103 ? 12.327 -3.069 -7.276 1.00 91.00 103 LYS A O 1
ATOM 861 N N . GLU A 1 104 ? 14.083 -3.918 -6.160 1.00 91.56 104 GLU A N 1
ATOM 862 C CA . GLU A 1 104 ? 15.025 -2.816 -6.436 1.00 91.56 104 GLU A CA 1
ATOM 863 C C . GLU A 1 104 ? 15.134 -2.501 -7.931 1.00 91.56 104 GLU A C 1
ATOM 865 O O . GLU A 1 104 ? 15.281 -1.355 -8.327 1.00 91.56 104 GLU A O 1
ATOM 870 N N . LYS A 1 105 ? 14.949 -3.495 -8.808 1.00 90.06 105 LYS A N 1
ATOM 871 C CA . LYS A 1 105 ? 14.951 -3.268 -10.261 1.00 90.06 105 LYS A CA 1
ATOM 872 C C . LYS A 1 105 ? 13.869 -2.285 -10.740 1.00 90.06 105 LYS A C 1
ATOM 874 O O . LYS A 1 105 ? 13.986 -1.730 -11.829 1.00 90.06 105 LYS A O 1
ATOM 879 N N . PHE A 1 106 ? 12.814 -2.056 -9.959 1.00 91.81 106 PHE A N 1
ATOM 880 C CA . PHE A 1 106 ? 11.831 -1.021 -10.270 1.00 91.81 106 PHE A CA 1
ATOM 881 C C . PHE A 1 106 ? 12.358 0.404 -10.073 1.00 91.81 106 PHE A C 1
ATOM 883 O O . PHE A 1 106 ? 11.720 1.317 -10.591 1.00 91.81 106 PHE A O 1
ATOM 890 N N . GLU A 1 107 ? 13.519 0.614 -9.445 1.00 90.50 107 GLU A N 1
ATOM 891 C CA . GLU A 1 107 ? 14.221 1.907 -9.466 1.00 90.50 107 GLU A CA 1
ATOM 892 C C . GLU A 1 107 ? 14.529 2.355 -10.908 1.00 90.50 107 GLU A C 1
ATOM 894 O O . GLU A 1 107 ? 14.454 3.538 -11.227 1.00 90.50 107 GLU A O 1
ATOM 899 N N . GLU A 1 108 ? 14.743 1.407 -11.830 1.00 89.50 108 GLU A N 1
ATOM 900 C CA . GLU A 1 108 ? 14.883 1.661 -13.275 1.00 89.50 108 GLU A CA 1
ATOM 901 C C . GLU A 1 108 ? 13.527 1.909 -13.984 1.00 89.50 108 GLU A C 1
ATOM 903 O O . GLU A 1 108 ? 13.448 1.994 -15.212 1.00 89.50 108 GLU A O 1
ATOM 908 N N . GLY A 1 109 ? 12.423 1.958 -13.234 1.00 87.25 109 GLY A N 1
ATOM 909 C CA . GLY A 1 109 ? 11.057 2.193 -13.711 1.00 87.25 109 GLY A CA 1
ATOM 910 C C . GLY A 1 109 ? 10.324 0.955 -14.240 1.00 87.25 109 GLY A C 1
ATOM 911 O O . GLY A 1 109 ? 9.101 0.989 -14.409 1.00 87.25 109 GLY A O 1
ATOM 912 N N . SER A 1 110 ? 11.006 -0.170 -14.498 1.00 88.06 110 SER A N 1
ATOM 913 C CA . SER A 1 110 ? 10.326 -1.391 -14.954 1.00 88.06 110 SER A CA 1
ATOM 914 C C . SER A 1 110 ? 11.059 -2.695 -14.648 1.00 88.06 110 SER A C 1
ATOM 916 O O . SER A 1 110 ? 12.276 -2.799 -14.767 1.00 88.06 110 SER A O 1
ATOM 918 N N . LEU A 1 111 ? 10.291 -3.751 -14.380 1.00 84.31 111 LEU A N 1
ATOM 919 C CA . LEU A 1 111 ? 10.797 -5.114 -14.284 1.00 84.31 111 LEU A CA 1
ATOM 920 C C . LEU A 1 111 ? 10.626 -5.843 -15.621 1.00 84.31 111 LEU A C 1
ATOM 922 O O . LEU A 1 111 ? 9.523 -5.967 -16.166 1.00 84.31 111 LEU A O 1
ATOM 926 N N . MET A 1 112 ? 11.752 -6.320 -16.161 1.00 80.25 112 MET A N 1
ATOM 927 C CA . MET A 1 112 ? 11.849 -7.057 -17.433 1.00 80.25 112 MET A CA 1
ATOM 928 C C . MET A 1 112 ? 11.197 -6.332 -18.628 1.00 80.25 112 MET A C 1
ATOM 930 O O . MET A 1 112 ? 10.829 -6.981 -19.601 1.00 80.25 112 MET A O 1
ATOM 934 N N . ARG A 1 113 ? 11.007 -5.001 -18.563 1.00 79.44 113 ARG A N 1
ATOM 935 C CA . ARG A 1 113 ? 10.222 -4.188 -19.525 1.00 79.44 113 ARG A CA 1
ATOM 936 C C . ARG A 1 113 ? 8.756 -4.625 -19.693 1.00 79.44 113 ARG A C 1
ATOM 938 O O . ARG A 1 113 ? 8.036 -4.126 -20.558 1.00 79.44 113 ARG A O 1
ATOM 945 N N . LEU A 1 114 ? 8.299 -5.571 -18.877 1.00 77.81 114 LEU A N 1
ATOM 946 C CA . LEU A 1 114 ? 6.955 -6.133 -18.929 1.00 77.81 114 LEU A CA 1
ATOM 947 C C . LEU A 1 114 ? 6.053 -5.525 -17.861 1.00 77.81 114 LEU A C 1
ATOM 949 O O . LEU A 1 114 ? 4.845 -5.450 -18.076 1.00 77.81 114 LEU A O 1
ATOM 953 N N . TYR A 1 115 ? 6.616 -5.118 -16.727 1.00 82.56 115 TYR A N 1
ATOM 954 C CA . TYR A 1 115 ? 5.892 -4.536 -15.603 1.00 82.56 115 TYR A CA 1
ATOM 955 C C . TYR A 1 115 ? 6.455 -3.148 -15.346 1.00 82.56 115 TYR A C 1
ATOM 957 O O . TYR A 1 115 ? 7.641 -3.022 -15.052 1.00 82.56 115 TYR A O 1
ATOM 965 N N . ARG A 1 116 ? 5.635 -2.109 -15.501 1.00 90.38 116 ARG A N 1
ATOM 966 C CA . ARG A 1 116 ? 6.034 -0.741 -15.153 1.00 90.38 116 ARG A CA 1
ATOM 967 C C . ARG A 1 116 ? 5.811 -0.511 -13.666 1.00 90.38 116 ARG A C 1
ATOM 969 O O . ARG A 1 116 ? 4.819 -1.002 -13.131 1.00 90.38 116 ARG A O 1
ATOM 976 N N . ARG A 1 117 ? 6.695 0.251 -13.026 1.00 92.81 117 ARG A N 1
ATOM 977 C CA . ARG A 1 117 ? 6.606 0.571 -11.597 1.00 92.81 117 ARG A CA 1
ATOM 978 C C . ARG A 1 117 ? 5.246 1.168 -11.243 1.00 92.81 117 ARG A C 1
ATOM 980 O O . ARG A 1 117 ? 4.580 0.665 -10.351 1.00 92.81 117 ARG A O 1
ATOM 987 N N . GLU A 1 118 ? 4.789 2.152 -12.011 1.00 92.56 118 GLU A N 1
ATOM 988 C CA . GLU A 1 118 ? 3.495 2.817 -11.788 1.00 92.56 118 GLU A CA 1
ATOM 989 C C . GLU A 1 118 ? 2.292 1.855 -11.865 1.00 92.56 118 GLU A C 1
ATOM 991 O O . GLU A 1 118 ? 1.290 2.036 -11.179 1.00 92.56 118 GLU A O 1
ATOM 996 N N . GLU A 1 119 ? 2.366 0.825 -12.719 1.00 90.06 119 GLU A N 1
ATOM 997 C CA . GLU A 1 119 ? 1.309 -0.189 -12.825 1.00 90.06 119 GLU A CA 1
ATOM 998 C C . GLU A 1 119 ? 1.262 -1.080 -11.590 1.00 90.06 119 GLU A C 1
ATOM 1000 O O . GLU A 1 119 ? 0.176 -1.415 -11.129 1.00 90.06 119 GLU A O 1
ATOM 1005 N N . VAL A 1 120 ? 2.436 -1.456 -11.084 1.00 90.88 120 VAL A N 1
ATOM 1006 C CA . VAL A 1 120 ? 2.575 -2.290 -9.892 1.00 90.88 120 VAL A CA 1
ATOM 1007 C C . VAL A 1 120 ? 2.161 -1.503 -8.655 1.00 90.88 120 VAL A C 1
ATOM 1009 O O . VAL A 1 120 ? 1.352 -1.986 -7.882 1.00 90.88 120 VAL A O 1
ATOM 1012 N N . LEU A 1 121 ? 2.590 -0.248 -8.518 1.00 94.12 121 LEU A N 1
ATOM 1013 C CA . LEU A 1 121 ? 2.155 0.616 -7.419 1.00 94.12 121 LEU A CA 1
ATOM 1014 C C . LEU A 1 121 ? 0.635 0.798 -7.386 1.00 94.12 121 LEU A C 1
ATOM 1016 O O . LEU A 1 121 ? 0.038 0.701 -6.322 1.00 94.12 121 LEU A O 1
ATOM 1020 N N . ALA A 1 122 ? -0.017 1.002 -8.536 1.00 94.12 122 ALA A N 1
ATOM 1021 C CA . ALA A 1 122 ? -1.478 1.101 -8.578 1.00 94.12 122 ALA A CA 1
ATOM 1022 C C . ALA A 1 122 ? -2.163 -0.203 -8.136 1.00 94.12 122 ALA A C 1
ATOM 1024 O O . ALA A 1 122 ? -3.210 -0.153 -7.499 1.00 94.12 122 ALA A O 1
ATOM 1025 N N . HIS A 1 123 ? -1.580 -1.353 -8.479 1.00 93.12 123 HIS A N 1
ATOM 1026 C CA . HIS A 1 123 ? -2.063 -2.666 -8.062 1.00 93.12 123 HIS A CA 1
ATOM 1027 C C . HIS A 1 123 ? -1.937 -2.842 -6.542 1.00 93.12 123 HIS A C 1
ATOM 1029 O O . HIS A 1 123 ? -2.939 -3.078 -5.872 1.00 93.12 123 HIS A O 1
ATOM 1035 N N . GLU A 1 124 ? -0.745 -2.625 -5.987 1.00 93.00 124 GLU A N 1
ATOM 1036 C CA . GLU A 1 124 ? -0.495 -2.749 -4.545 1.00 93.00 124 GLU A CA 1
ATOM 1037 C C . GLU A 1 124 ? -1.281 -1.713 -3.721 1.00 93.00 124 GLU A C 1
ATOM 1039 O O . GLU A 1 124 ? -1.746 -2.007 -2.623 1.00 93.00 124 GLU A O 1
ATOM 1044 N N . ALA A 1 125 ? -1.517 -0.510 -4.259 1.00 94.12 125 ALA A N 1
ATOM 1045 C CA . ALA A 1 125 ? -2.339 0.502 -3.595 1.00 94.12 125 ALA A CA 1
ATOM 1046 C C . ALA A 1 125 ? -3.783 0.037 -3.369 1.00 94.12 125 ALA A C 1
ATOM 1048 O O . ALA A 1 125 ? -4.389 0.383 -2.354 1.00 94.12 125 ALA A O 1
ATOM 1049 N N . VAL A 1 126 ? -4.339 -0.747 -4.300 1.00 93.12 126 VAL A N 1
ATOM 1050 C CA . VAL A 1 126 ? -5.678 -1.329 -4.147 1.00 93.12 126 VAL A CA 1
ATOM 1051 C C . VAL A 1 126 ? -5.678 -2.340 -3.004 1.00 93.12 126 VAL A C 1
ATOM 1053 O O . VAL A 1 126 ? -6.539 -2.239 -2.131 1.00 93.12 126 VAL A O 1
ATOM 1056 N N . HIS A 1 127 ? -4.688 -3.237 -2.961 1.00 92.19 127 HIS A N 1
ATOM 1057 C CA . HIS A 1 127 ? -4.532 -4.219 -1.882 1.00 92.19 127 HIS A CA 1
ATOM 1058 C C . HIS A 1 127 ? -4.392 -3.550 -0.515 1.00 92.19 127 HIS A C 1
ATOM 1060 O O . HIS A 1 127 ? -5.116 -3.880 0.422 1.00 92.19 127 HIS A O 1
ATOM 1066 N N . ALA A 1 128 ? -3.524 -2.545 -0.404 1.00 92.69 128 ALA A N 1
ATOM 1067 C CA . ALA A 1 128 ? -3.318 -1.812 0.840 1.00 92.69 128 ALA A CA 1
ATOM 1068 C C . ALA A 1 128 ? -4.571 -1.035 1.284 1.00 92.69 128 ALA A C 1
ATOM 1070 O O . ALA A 1 128 ? -4.935 -1.084 2.459 1.00 92.69 128 ALA A O 1
ATOM 1071 N N . ALA A 1 129 ? -5.282 -0.364 0.370 1.00 93.31 129 ALA A N 1
ATOM 1072 C CA . ALA A 1 129 ? -6.521 0.344 0.708 1.00 93.31 129 ALA A CA 1
ATOM 1073 C C . ALA A 1 129 ? -7.652 -0.604 1.141 1.00 93.31 129 ALA A C 1
ATOM 1075 O O . ALA A 1 129 ? -8.496 -0.246 1.966 1.00 93.31 129 ALA A O 1
ATOM 1076 N N . ARG A 1 130 ? -7.664 -1.825 0.597 1.00 92.38 130 ARG A N 1
ATOM 1077 C CA . ARG A 1 130 ? -8.687 -2.848 0.840 1.00 92.38 130 ARG A CA 1
ATOM 1078 C C . ARG A 1 130 ? -8.215 -3.959 1.787 1.00 92.38 130 ARG A C 1
ATOM 1080 O O . ARG A 1 130 ? -8.875 -4.982 1.917 1.00 92.38 130 ARG A O 1
ATOM 1087 N N . MET A 1 131 ? -7.155 -3.729 2.560 1.00 91.25 131 MET A N 1
ATOM 1088 C CA . MET A 1 131 ? -6.566 -4.721 3.479 1.00 91.25 131 MET A CA 1
ATOM 1089 C C . MET A 1 131 ? -7.505 -5.264 4.580 1.00 91.25 131 MET A C 1
ATOM 1091 O O . MET A 1 131 ? -7.161 -6.216 5.281 1.00 91.25 131 MET A O 1
ATOM 1095 N N . GLN A 1 132 ? -8.660 -4.626 4.803 1.00 90.62 132 GLN A N 1
ATOM 1096 C CA . GLN A 1 132 ? -9.670 -5.072 5.772 1.00 90.62 132 GLN A CA 1
ATOM 1097 C C . GLN A 1 132 ? -10.681 -6.071 5.183 1.00 90.62 132 GLN A C 1
ATOM 1099 O O . GLN A 1 132 ? -11.569 -6.523 5.903 1.00 90.62 132 GLN A O 1
ATOM 1104 N N . PHE A 1 133 ? -10.585 -6.396 3.891 1.00 87.62 133 PHE A N 1
ATOM 1105 C CA . PHE A 1 133 ? -11.429 -7.393 3.237 1.00 87.62 133 PHE A CA 1
ATOM 1106 C C . PHE A 1 133 ? -10.686 -8.732 3.167 1.00 87.62 133 PHE A C 1
ATOM 1108 O O . PHE A 1 133 ? -9.619 -8.827 2.568 1.00 87.62 133 PHE A O 1
ATOM 1115 N N . ASP A 1 134 ? -11.264 -9.781 3.753 1.00 80.12 134 ASP A N 1
ATOM 1116 C CA . ASP A 1 134 ? -10.698 -11.138 3.754 1.00 80.12 134 ASP A CA 1
ATOM 1117 C C . ASP A 1 134 ? -11.107 -11.927 2.494 1.00 80.12 134 ASP A C 1
ATOM 1119 O O . ASP A 1 134 ? -11.600 -13.052 2.564 1.00 80.12 134 ASP A O 1
ATOM 1123 N N . GLU A 1 135 ? -10.946 -11.318 1.316 1.00 79.50 135 GLU A N 1
ATOM 1124 C CA . GLU A 1 135 ? -11.433 -11.857 0.039 1.00 79.50 135 GLU A CA 1
ATOM 1125 C C . GLU A 1 135 ? -10.352 -11.821 -1.062 1.00 79.50 135 GLU A C 1
ATOM 1127 O O . GLU A 1 135 ? -10.522 -11.148 -2.081 1.00 79.50 135 GLU A O 1
ATOM 1132 N N . PRO A 1 136 ? -9.243 -12.575 -0.918 1.00 74.12 136 PRO A N 1
ATOM 1133 C CA . PRO A 1 136 ? -8.042 -12.412 -1.748 1.00 74.12 136 PRO A CA 1
ATOM 1134 C C . PRO A 1 136 ? -8.312 -12.510 -3.258 1.00 74.12 136 PRO A C 1
ATOM 1136 O O . PRO A 1 136 ? -7.765 -11.744 -4.044 1.00 74.12 136 PRO A O 1
ATOM 1139 N N . TYR A 1 137 ? -9.218 -13.393 -3.687 1.00 75.25 137 TYR A N 1
ATOM 1140 C CA . TYR A 1 137 ? -9.570 -13.518 -5.106 1.00 75.25 137 TYR A CA 1
ATOM 1141 C C . TYR A 1 137 ? -10.308 -12.289 -5.661 1.00 75.25 137 TYR A C 1
ATOM 1143 O O . TYR A 1 137 ? -10.068 -11.875 -6.796 1.00 75.25 137 TYR A O 1
ATOM 1151 N N . PHE A 1 138 ? -11.222 -11.705 -4.881 1.00 79.44 138 PHE A N 1
ATOM 1152 C CA . PHE A 1 138 ? -11.944 -10.508 -5.308 1.00 79.44 138 PHE A CA 1
ATOM 1153 C C . PHE A 1 138 ? -11.019 -9.295 -5.324 1.00 79.44 138 PHE A C 1
ATOM 1155 O O . PHE A 1 138 ? -11.078 -8.512 -6.274 1.00 79.44 138 PHE A O 1
ATOM 1162 N N . GLU A 1 139 ? -10.126 -9.187 -4.342 1.00 81.62 139 GLU A N 1
ATOM 1163 C CA . GLU A 1 139 ? -9.116 -8.131 -4.281 1.00 81.62 139 GLU A CA 1
ATOM 1164 C C . GLU A 1 139 ? -8.218 -8.121 -5.518 1.00 81.62 139 GLU A C 1
ATOM 1166 O O . GLU A 1 139 ? -8.041 -7.078 -6.153 1.00 81.62 139 GLU A O 1
ATOM 1171 N N . GLU A 1 140 ? -7.791 -9.296 -5.978 1.00 83.06 140 GLU A N 1
ATOM 1172 C CA . GLU A 1 140 ? -7.029 -9.418 -7.219 1.00 83.06 140 GLU A CA 1
ATOM 1173 C C . GLU A 1 140 ? -7.797 -8.917 -8.451 1.00 83.06 140 GLU A C 1
ATOM 1175 O O . GLU A 1 140 ? -7.224 -8.266 -9.326 1.00 83.06 140 GLU A O 1
ATOM 1180 N N . ILE A 1 141 ? -9.116 -9.119 -8.535 1.00 84.38 141 ILE A N 1
ATOM 1181 C CA . ILE A 1 141 ? -9.911 -8.568 -9.648 1.00 84.38 141 ILE A CA 1
ATOM 1182 C C . ILE A 1 141 ? -9.836 -7.033 -9.665 1.00 84.38 141 ILE A C 1
ATOM 1184 O O . ILE A 1 141 ? -9.707 -6.431 -10.739 1.00 84.38 141 ILE A O 1
ATOM 1188 N N . PHE A 1 142 ? -9.913 -6.381 -8.502 1.00 85.06 142 PHE A N 1
ATOM 1189 C CA . PHE A 1 142 ? -9.785 -4.924 -8.408 1.00 85.06 142 PHE A CA 1
ATOM 1190 C C . PHE A 1 142 ? -8.357 -4.459 -8.706 1.00 85.06 142 PHE A C 1
ATOM 1192 O O . PHE A 1 142 ? -8.169 -3.487 -9.449 1.00 85.06 142 PHE A O 1
ATOM 1199 N N . ALA A 1 143 ? -7.355 -5.168 -8.197 1.00 80.12 143 ALA A N 1
ATOM 1200 C CA . ALA A 1 143 ? -5.957 -4.825 -8.387 1.00 80.12 143 ALA A CA 1
ATOM 1201 C C . ALA A 1 143 ? -5.530 -5.003 -9.857 1.00 80.12 143 ALA A C 1
ATOM 1203 O O . ALA A 1 143 ? -4.954 -4.093 -10.459 1.00 80.12 143 ALA A O 1
ATOM 1204 N N . TYR A 1 144 ? -5.893 -6.107 -10.520 1.00 85.56 144 TYR A N 1
ATOM 1205 C CA . TYR A 1 144 ? -5.564 -6.345 -11.932 1.00 85.56 144 TYR A CA 1
ATOM 1206 C C . TYR A 1 144 ? -6.287 -5.420 -12.905 1.00 85.56 144 TYR A C 1
ATOM 1208 O O . TYR A 1 144 ? -5.730 -5.140 -13.969 1.00 85.56 144 TYR A O 1
ATOM 1216 N N . LYS A 1 145 ? -7.474 -4.895 -12.567 1.00 87.75 145 LYS A N 1
ATOM 1217 C CA . LYS A 1 145 ? -8.163 -3.854 -13.360 1.00 87.75 145 LYS A CA 1
ATOM 1218 C C . LYS A 1 145 ? -7.317 -2.596 -13.547 1.00 87.75 145 LYS A C 1
ATOM 1220 O O . LYS A 1 145 ? -7.490 -1.905 -14.550 1.00 87.75 145 LYS A O 1
ATOM 1225 N N . THR A 1 146 ? -6.364 -2.339 -12.650 1.00 85.25 146 THR A N 1
ATOM 1226 C CA . THR A 1 146 ? -5.392 -1.260 -12.828 1.00 85.25 146 THR A CA 1
ATOM 1227 C C . THR A 1 146 ? -4.416 -1.545 -13.972 1.00 85.25 146 THR A C 1
ATOM 1229 O O . THR A 1 146 ? -3.806 -0.618 -14.480 1.00 85.25 146 THR A O 1
ATOM 1232 N N . SER A 1 147 ? -4.247 -2.773 -14.469 1.00 84.81 147 SER A N 1
ATOM 1233 C CA . SER A 1 147 ? -3.292 -3.049 -15.549 1.00 84.81 147 SER A CA 1
ATOM 1234 C C . SER A 1 147 ? -3.743 -2.446 -16.893 1.00 84.81 147 SER A C 1
ATOM 1236 O O . SER A 1 147 ? -4.882 -2.651 -17.317 1.00 84.81 147 SER A O 1
ATOM 1238 N N . PRO A 1 148 ? -2.861 -1.775 -17.662 1.00 81.88 148 PRO A N 1
ATOM 1239 C CA . PRO A 1 148 ? -3.238 -1.259 -18.978 1.00 81.88 148 PRO A CA 1
ATOM 1240 C C . PRO A 1 148 ? -3.454 -2.389 -19.995 1.00 81.88 148 PRO A C 1
ATOM 1242 O O . PRO A 1 148 ? -4.203 -2.230 -20.960 1.00 81.88 148 PRO A O 1
ATOM 1245 N N . ARG A 1 149 ? -2.856 -3.568 -19.772 1.00 81.62 149 ARG A N 1
ATOM 1246 C CA . ARG A 1 149 ? -2.929 -4.713 -20.688 1.00 81.62 149 ARG A CA 1
ATOM 1247 C C . ARG A 1 149 ? -4.194 -5.535 -20.432 1.00 81.62 149 ARG A C 1
ATOM 1249 O O . ARG A 1 149 ? -4.358 -6.106 -19.358 1.00 81.62 149 ARG A O 1
ATOM 1256 N N . SER A 1 150 ? -5.056 -5.660 -21.441 1.00 74.69 150 SER A N 1
ATOM 1257 C CA . SER A 1 150 ? -6.354 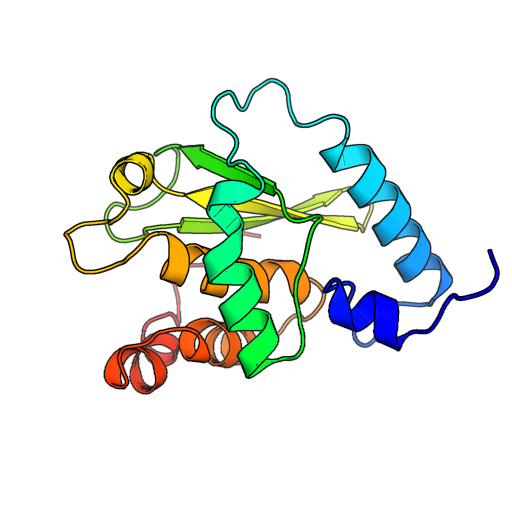-6.348 -21.322 1.00 74.69 150 SER A CA 1
ATOM 1258 C C . SER A 1 150 ? -6.241 -7.822 -20.915 1.00 74.69 150 SER A C 1
ATOM 1260 O O . SER A 1 150 ? -7.053 -8.300 -20.132 1.00 74.69 150 SER A O 1
ATOM 1262 N N . TRP A 1 151 ? -5.212 -8.539 -21.378 1.00 74.69 151 TRP A N 1
ATOM 1263 C CA . TRP A 1 151 ? -5.004 -9.937 -20.985 1.00 74.69 151 TRP A CA 1
ATOM 1264 C C . TRP A 1 151 ? -4.617 -10.081 -19.508 1.00 74.69 151 TRP A C 1
ATOM 1266 O O . TRP A 1 1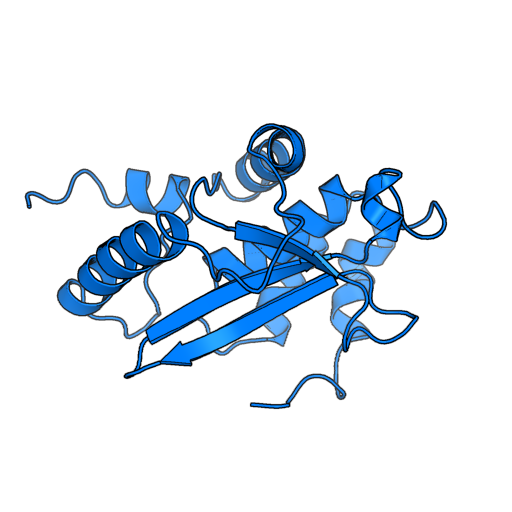51 ? -5.018 -11.046 -18.875 1.00 74.69 151 TRP A O 1
ATOM 1276 N N . ARG A 1 152 ? -3.898 -9.109 -18.926 1.00 75.81 152 ARG A N 1
ATOM 1277 C CA . ARG A 1 152 ? -3.592 -9.110 -17.486 1.00 75.81 152 ARG A CA 1
ATOM 1278 C C . ARG A 1 152 ? -4.830 -8.817 -16.657 1.00 75.81 152 ARG A C 1
ATOM 1280 O O . ARG A 1 152 ? -5.054 -9.500 -15.672 1.00 75.81 152 ARG A O 1
ATOM 1287 N N . ARG A 1 153 ? -5.664 -7.870 -17.101 1.00 76.44 153 ARG A N 1
ATOM 1288 C CA . ARG A 1 153 ? -6.962 -7.586 -16.468 1.00 76.44 153 ARG A CA 1
ATOM 1289 C C . ARG A 1 153 ? -7.864 -8.820 -16.395 1.00 76.44 153 ARG A C 1
ATOM 1291 O O . ARG A 1 153 ? -8.600 -8.965 -15.431 1.00 76.44 153 ARG A O 1
ATOM 1298 N N . PHE A 1 154 ? -7.823 -9.671 -17.422 1.00 61.25 154 PHE A N 1
ATOM 1299 C CA . PHE A 1 154 ? -8.722 -10.819 -17.546 1.00 61.25 154 PHE A CA 1
ATOM 1300 C C . PHE A 1 154 ? -8.146 -12.118 -16.968 1.00 61.25 154 PHE A C 1
ATOM 1302 O O . PHE A 1 154 ? -8.848 -12.840 -16.271 1.00 61.25 154 PHE A O 1
ATOM 1309 N N . PHE A 1 155 ? -6.876 -12.419 -17.249 1.00 61.62 155 PHE A N 1
ATOM 1310 C CA . PHE A 1 155 ? -6.254 -13.686 -16.862 1.00 61.62 155 PHE A CA 1
ATOM 1311 C C . PHE A 1 155 ? -5.352 -13.581 -15.632 1.00 61.62 155 PHE A C 1
ATOM 1313 O O . PHE A 1 155 ? -5.107 -14.594 -14.993 1.00 61.62 155 PHE A O 1
ATOM 1320 N N . GLY A 1 156 ? -4.867 -12.385 -15.285 1.00 63.88 156 GLY A N 1
ATOM 1321 C CA . GLY A 1 156 ? -4.005 -12.166 -14.119 1.00 63.88 156 GLY A CA 1
ATOM 1322 C C . GLY A 1 156 ? -4.575 -12.738 -12.815 1.00 63.88 156 GLY A C 1
ATOM 1323 O O . GLY A 1 156 ? -3.903 -13.578 -12.218 1.00 63.88 156 GLY A O 1
ATOM 1324 N N . PRO A 1 157 ? -5.833 -12.415 -12.442 1.00 65.25 157 PRO A N 1
ATOM 1325 C CA . PRO A 1 157 ? -6.455 -12.935 -11.220 1.00 65.25 157 PRO A CA 1
ATOM 1326 C C . PRO A 1 157 ? -6.566 -14.468 -11.172 1.00 65.25 157 PRO A C 1
ATOM 1328 O O . PRO A 1 157 ? -6.659 -15.058 -10.101 1.00 65.25 157 PRO A O 1
ATOM 1331 N N . LEU A 1 158 ? -6.565 -15.139 -12.332 1.00 54.59 158 LEU A N 1
ATOM 1332 C CA . LEU A 1 158 ? -6.730 -16.593 -12.425 1.00 54.59 158 LEU A CA 1
ATOM 1333 C C . LEU A 1 158 ? -5.439 -17.356 -12.090 1.00 54.59 158 LEU A C 1
ATOM 1335 O O . LEU A 1 158 ? -5.507 -18.512 -11.676 1.00 54.59 158 LEU A O 1
ATOM 1339 N N . PHE A 1 159 ? -4.270 -16.727 -12.249 1.00 52.84 159 PHE A N 1
ATOM 1340 C CA . PHE A 1 159 ? -2.967 -17.375 -12.055 1.00 52.84 159 PHE A CA 1
ATOM 1341 C C . PHE A 1 159 ? -2.439 -17.320 -10.611 1.00 52.84 159 PHE A C 1
ATOM 1343 O O . PHE A 1 159 ? -1.403 -17.921 -10.337 1.00 52.84 159 PHE A O 1
ATOM 1350 N N . GLN A 1 160 ? -3.135 -16.649 -9.686 1.00 56.81 160 GLN A N 1
ATOM 1351 C CA . GLN A 1 160 ? -2.673 -16.445 -8.301 1.00 56.81 160 GLN A CA 1
ATOM 1352 C C . GLN A 1 160 ? -3.294 -17.403 -7.268 1.00 56.81 160 GLN A C 1
ATOM 1354 O O . GLN A 1 160 ? -3.060 -17.288 -6.068 1.00 56.81 160 GLN A O 1
ATOM 1359 N N . SER A 1 161 ? -4.049 -18.408 -7.712 1.00 40.72 161 SER A N 1
ATOM 1360 C CA . SER A 1 161 ? -4.596 -19.426 -6.814 1.00 40.72 161 SER A CA 1
ATOM 1361 C C . SER A 1 161 ? -3.537 -20.486 -6.473 1.00 40.72 161 SER A C 1
ATOM 1363 O O . SER A 1 161 ? -3.352 -21.420 -7.247 1.00 40.72 161 SER A O 1
ATOM 1365 N N . SER A 1 162 ? -2.813 -20.324 -5.345 1.00 35.41 162 SER A N 1
ATOM 1366 C CA . SER A 1 162 ? -2.372 -21.403 -4.407 1.00 35.41 162 SER A CA 1
ATOM 1367 C C . SER A 1 162 ? -1.058 -21.194 -3.619 1.00 35.41 162 SER A C 1
ATOM 1369 O O . SER A 1 162 ? -0.751 -22.057 -2.800 1.00 35.41 162 SER A O 1
ATOM 1371 N N . TRP A 1 163 ? -0.287 -20.108 -3.787 1.00 33.72 163 TRP A N 1
ATOM 1372 C CA . TRP A 1 163 ? 1.043 -19.997 -3.133 1.00 33.72 163 TRP A CA 1
ATOM 1373 C C . TRP A 1 163 ? 1.247 -18.844 -2.137 1.00 33.72 163 TRP A C 1
ATOM 1375 O O . TRP A 1 163 ? 2.312 -18.760 -1.532 1.00 33.72 163 TRP A O 1
ATOM 1385 N N . GLU A 1 164 ? 0.239 -18.009 -1.885 1.00 37.12 164 GLU A N 1
ATOM 1386 C CA . GLU A 1 164 ? 0.350 -16.850 -0.980 1.00 37.12 164 GLU A CA 1
ATOM 1387 C C . GLU A 1 164 ? -0.637 -16.957 0.186 1.00 37.12 164 GLU A C 1
ATOM 1389 O O . GLU A 1 164 ? -1.574 -16.182 0.345 1.00 37.12 164 GLU A O 1
ATOM 1394 N N . SER A 1 165 ? -0.446 -17.983 1.010 1.00 30.14 165 SER A N 1
ATOM 1395 C CA . SER A 1 165 ? -1.071 -18.082 2.331 1.00 30.14 165 SER A CA 1
ATOM 1396 C C . SER A 1 165 ? 0.002 -18.450 3.345 1.00 30.14 165 SER A C 1
ATOM 1398 O O . SER A 1 165 ? 0.047 -19.569 3.848 1.00 30.14 165 SER A O 1
ATOM 1400 N N . TYR A 1 166 ? 0.899 -17.505 3.605 1.00 25.92 166 TYR A N 1
ATOM 1401 C CA . TYR A 1 166 ? 1.616 -17.473 4.871 1.00 25.92 166 TYR A CA 1
ATOM 1402 C C . TYR A 1 166 ? 1.087 -16.269 5.637 1.00 25.92 166 TYR A C 1
ATOM 1404 O O . TYR A 1 166 ? 1.512 -15.137 5.423 1.00 25.92 166 TYR A O 1
ATOM 1412 N N . THR A 1 167 ? 0.059 -16.560 6.430 1.00 32.88 167 THR A N 1
ATOM 1413 C CA . THR A 1 167 ? -0.302 -15.823 7.639 1.00 32.88 167 THR A CA 1
ATOM 1414 C C . THR A 1 167 ? 0.867 -15.784 8.615 1.00 32.88 167 THR A C 1
ATOM 1416 O O . THR A 1 167 ? 1.652 -16.763 8.638 1.00 32.88 167 THR A O 1
#

Sequence (167 aa):
MKIKNLQDFNQKGWIPGPLEEEKKFLKRIETLDHFFSNPPSDIDHFLTDADWTVAQEKTKALYDLSPDWIVAYYSNRNLPFFQGAATWITEKDTMRIPLVQLKEKFEEGSLMRLYRREEVLAHEAVHAARMQFDEPYFEEIFAYKTSPRSWRRFFGPLFQSSWESYT

pLDDT: mean 83.06, std 14.37, range [25.92, 95.38]

Radius of gyration: 15.58 Å; chains: 1; bounding box: 34×37×40 Å